Protein AF-A0A968F6G9-F1 (afdb_monomer)

Sequence (111 aa):
SSDRFITRLVELQNVQANDVANILKPLISRDGDIVVYPATNTLIIIERVDNLNRILKIIENFDVETEIEFIKIQNADASEVATKLLEIFGGAGTSGSARRATTAQRAAQQR

pLDDT: mean 85.06, std 16.96, range [44.16, 98.38]

Mean predicted aligned error: 12.43 Å

Secondary structure (DSSP, 8-state):
----EEEEEEE-SSS-HHHHHHHHGGGS-TT-EEEEEGGGTEEEEEEEHHHHHHHHHHHHHHS---PPP----SSS-HHHHHHHHHHHHTTS---SSSSSSHHHHHTTS--

Structure (mmCIF, N/CA/C/O backbone):
data_AF-A0A968F6G9-F1
#
_entry.id   AF-A0A968F6G9-F1
#
loop_
_atom_site.group_PDB
_atom_site.id
_atom_site.type_symbol
_atom_site.label_atom_id
_atom_site.label_alt_id
_atom_site.label_comp_id
_atom_site.label_asym_id
_atom_site.label_entity_id
_atom_site.label_seq_id
_atom_site.pdbx_PDB_ins_code
_atom_site.Cartn_x
_atom_site.Cartn_y
_atom_site.Cartn_z
_atom_site.occupancy
_atom_site.B_iso_or_equiv
_atom_site.auth_seq_id
_atom_site.auth_comp_id
_atom_site.auth_asym_id
_atom_site.auth_atom_id
_atom_site.pdbx_PDB_model_num
ATOM 1 N N . SER A 1 1 ? 25.340 2.102 -14.917 1.00 52.50 1 SER A N 1
ATOM 2 C CA . SER A 1 1 ? 24.534 1.100 -15.649 1.00 52.50 1 SER A CA 1
ATOM 3 C C . SER A 1 1 ? 23.167 0.972 -14.979 1.00 52.50 1 SER A C 1
ATOM 5 O O . SER A 1 1 ? 22.808 -0.103 -14.509 1.00 52.50 1 SER A O 1
ATOM 7 N N . SER A 1 2 ? 22.431 2.086 -14.900 1.00 60.81 2 SER A N 1
ATOM 8 C CA . SER A 1 2 ? 21.268 2.277 -14.011 1.00 60.81 2 SER A CA 1
ATOM 9 C C . SER A 1 2 ? 19.918 2.237 -14.745 1.00 60.81 2 SER A C 1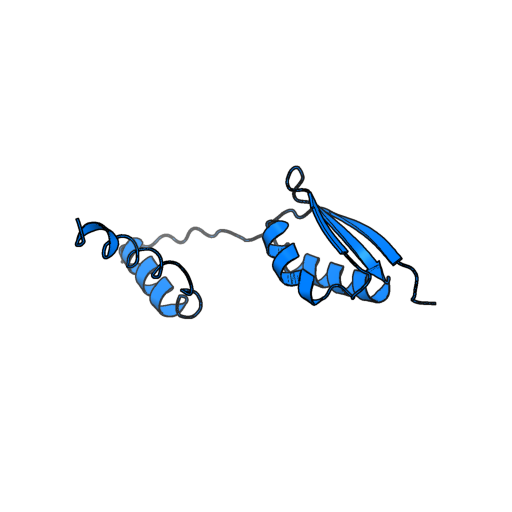
ATOM 11 O O . SER A 1 2 ? 18.875 2.412 -14.127 1.00 60.81 2 SER A O 1
ATOM 13 N N . ASP A 1 3 ? 19.933 1.970 -16.054 1.00 70.25 3 ASP A N 1
ATOM 14 C CA . ASP A 1 3 ? 18.750 2.003 -16.930 1.00 70.25 3 ASP A CA 1
ATOM 15 C C . ASP A 1 3 ? 18.015 0.664 -17.042 1.00 70.25 3 ASP A C 1
ATOM 17 O O . ASP A 1 3 ? 17.157 0.478 -17.903 1.00 70.25 3 ASP A O 1
ATOM 21 N N . ARG A 1 4 ? 18.332 -0.307 -16.180 1.00 88.19 4 ARG A N 1
ATOM 22 C CA . ARG A 1 4 ? 17.588 -1.566 -16.171 1.00 88.19 4 ARG A CA 1
ATOM 23 C C . ARG A 1 4 ? 16.284 -1.380 -15.403 1.00 88.19 4 ARG A C 1
ATOM 25 O O . ARG A 1 4 ? 16.312 -1.157 -14.193 1.00 88.19 4 ARG A O 1
ATOM 32 N N . PHE A 1 5 ? 15.167 -1.540 -16.101 1.00 93.75 5 PHE A N 1
ATOM 33 C CA . PHE A 1 5 ? 13.859 -1.691 -15.477 1.00 93.75 5 PHE A CA 1
ATOM 34 C C . PHE A 1 5 ? 13.708 -3.097 -14.897 1.00 93.75 5 PHE A C 1
ATOM 36 O O . PHE A 1 5 ? 14.112 -4.087 -15.510 1.00 93.75 5 PHE A O 1
ATOM 43 N N . ILE A 1 6 ? 13.145 -3.171 -13.697 1.00 95.38 6 ILE A N 1
ATOM 44 C CA . ILE A 1 6 ? 12.831 -4.406 -12.988 1.00 95.38 6 ILE A CA 1
ATOM 45 C C . ILE A 1 6 ? 11.359 -4.364 -12.599 1.00 95.38 6 ILE A C 1
ATOM 47 O O . ILE A 1 6 ? 10.867 -3.345 -12.118 1.00 95.38 6 ILE A O 1
ATOM 51 N N . THR A 1 7 ? 10.683 -5.497 -12.770 1.00 97.12 7 THR A N 1
ATOM 52 C CA . THR A 1 7 ? 9.351 -5.729 -12.215 1.00 97.12 7 THR A CA 1
ATOM 53 C C . THR A 1 7 ? 9.480 -6.427 -10.866 1.00 97.12 7 THR A C 1
ATOM 55 O O . THR A 1 7 ? 10.142 -7.461 -10.759 1.00 97.12 7 THR A O 1
ATOM 58 N N . ARG A 1 8 ? 8.842 -5.882 -9.831 1.00 97.25 8 ARG A N 1
ATOM 59 C CA . ARG A 1 8 ? 8.829 -6.437 -8.476 1.00 97.25 8 ARG A CA 1
ATOM 60 C C . ARG A 1 8 ? 7.398 -6.589 -7.983 1.00 97.25 8 ARG A C 1
ATOM 62 O O . ARG A 1 8 ? 6.588 -5.689 -8.164 1.00 97.25 8 ARG A O 1
ATOM 69 N N . LEU A 1 9 ? 7.125 -7.718 -7.337 1.00 98.06 9 LEU A N 1
ATOM 70 C CA . LEU A 1 9 ? 5.890 -7.956 -6.603 1.00 98.06 9 LEU A CA 1
ATOM 71 C C . LEU A 1 9 ? 6.158 -7.708 -5.116 1.00 98.06 9 LEU A C 1
ATOM 73 O O . LEU A 1 9 ? 7.166 -8.188 -4.589 1.00 98.06 9 LEU A O 1
ATOM 77 N N . VAL A 1 10 ? 5.287 -6.936 -4.472 1.00 97.62 10 VAL A N 1
ATOM 78 C CA . VAL A 1 10 ? 5.382 -6.560 -3.058 1.00 97.62 10 VAL A CA 1
ATOM 79 C C . VAL A 1 10 ? 4.026 -6.782 -2.408 1.00 97.62 10 VAL A C 1
ATOM 81 O O . VAL A 1 10 ? 3.070 -6.071 -2.704 1.00 97.62 10 VAL A O 1
ATOM 84 N N . GLU A 1 11 ? 3.931 -7.796 -1.563 1.00 97.62 11 GLU A N 1
ATOM 85 C CA . GLU A 1 11 ? 2.735 -8.074 -0.771 1.00 97.62 11 GLU A CA 1
ATOM 86 C C . GLU A 1 11 ? 2.752 -7.218 0.496 1.00 97.62 11 GLU A C 1
ATOM 88 O O . GLU A 1 11 ? 3.780 -7.170 1.170 1.00 97.62 11 GLU A O 1
ATOM 93 N N . LEU A 1 12 ? 1.640 -6.544 0.800 1.00 96.88 12 LEU A N 1
ATOM 94 C CA . LEU A 1 12 ? 1.505 -5.718 2.001 1.00 96.88 12 LEU A CA 1
ATOM 95 C C . LEU A 1 12 ? 0.698 -6.454 3.069 1.00 96.88 12 LEU A C 1
ATOM 97 O O . LEU A 1 12 ? -0.311 -7.089 2.750 1.00 96.88 12 LEU A O 1
ATOM 101 N N . GLN A 1 13 ? 1.121 -6.342 4.324 1.00 95.25 13 GLN A N 1
ATOM 102 C CA . GLN A 1 13 ? 0.554 -7.106 5.441 1.00 95.25 13 GLN A CA 1
ATOM 103 C C . GLN A 1 13 ? -0.385 -6.274 6.321 1.00 95.25 13 GLN A C 1
ATOM 105 O O . GLN A 1 13 ? -1.406 -6.774 6.786 1.00 95.25 13 GLN A O 1
ATOM 110 N N . ASN A 1 14 ? -0.062 -5.001 6.526 1.00 93.50 14 ASN A N 1
ATOM 111 C CA . ASN A 1 14 ? -0.692 -4.127 7.514 1.00 93.50 14 ASN A CA 1
ATOM 112 C C . ASN A 1 14 ? -1.537 -3.023 6.873 1.00 93.50 14 ASN A C 1
ATOM 114 O O . ASN A 1 14 ? -2.511 -2.557 7.464 1.00 93.50 14 ASN A O 1
ATOM 118 N N . VAL A 1 15 ? -1.186 -2.604 5.655 1.00 93.44 15 VAL A N 1
ATOM 119 C CA . VAL A 1 15 ? -1.873 -1.519 4.939 1.00 93.44 15 VAL A CA 1
ATOM 120 C C . VAL A 1 15 ? -2.465 -1.977 3.607 1.00 93.44 15 VAL A C 1
ATOM 122 O O . VAL A 1 15 ? -2.013 -2.935 2.978 1.00 93.44 15 VAL A O 1
ATOM 125 N N . GLN A 1 16 ? -3.497 -1.270 3.142 1.00 95.12 16 GLN A N 1
ATOM 126 C CA . GLN A 1 16 ? -4.128 -1.574 1.859 1.00 95.12 16 GLN A CA 1
ATOM 127 C C . GLN A 1 16 ? -3.244 -1.125 0.691 1.00 95.12 16 GLN A C 1
ATOM 129 O O . GLN A 1 16 ? -2.856 0.041 0.586 1.00 95.12 16 GLN A O 1
ATOM 134 N N . ALA A 1 17 ? -3.019 -2.024 -0.265 1.00 96.81 17 ALA A N 1
ATOM 135 C CA . ALA A 1 17 ? -2.215 -1.757 -1.454 1.00 96.81 17 ALA A CA 1
ATOM 136 C C . ALA A 1 17 ? -2.751 -0.597 -2.305 1.00 96.81 17 ALA A C 1
ATOM 138 O O . ALA A 1 17 ? -1.966 0.145 -2.889 1.00 96.81 17 ALA A O 1
ATOM 139 N N . ASN A 1 18 ? -4.068 -0.372 -2.338 1.00 96.94 18 ASN A N 1
ATOM 140 C CA . ASN A 1 18 ? -4.644 0.781 -3.038 1.00 96.94 18 ASN A CA 1
ATOM 141 C C . ASN A 1 18 ? -4.197 2.122 -2.439 1.00 96.94 18 ASN A C 1
ATOM 143 O O . ASN A 1 18 ? -3.860 3.044 -3.186 1.00 96.94 18 ASN A O 1
ATOM 147 N N . ASP A 1 19 ? -4.162 2.224 -1.111 1.00 94.81 19 ASP A N 1
ATOM 148 C CA . ASP A 1 19 ? -3.795 3.456 -0.410 1.00 94.81 19 ASP A CA 1
ATOM 149 C C . ASP A 1 19 ? -2.309 3.757 -0.625 1.00 94.81 19 ASP A C 1
ATOM 151 O O . ASP A 1 19 ? -1.940 4.857 -1.044 1.00 94.81 19 ASP A O 1
ATOM 155 N N . VAL A 1 20 ? -1.462 2.736 -0.467 1.00 95.69 20 VAL A N 1
ATOM 156 C CA . VAL A 1 20 ? -0.021 2.842 -0.724 1.00 95.69 20 VAL A CA 1
ATOM 157 C C . VAL A 1 20 ? 0.264 3.171 -2.191 1.00 95.69 20 VAL A C 1
ATOM 159 O O . VAL A 1 20 ? 1.060 4.066 -2.472 1.00 95.69 20 VAL A O 1
ATOM 162 N N . ALA A 1 21 ? -0.418 2.539 -3.151 1.00 96.56 21 ALA A N 1
ATOM 163 C CA . ALA A 1 21 ? -0.242 2.852 -4.570 1.00 96.56 21 ALA A CA 1
ATOM 164 C C . ALA A 1 21 ? -0.575 4.317 -4.893 1.00 96.56 21 ALA A C 1
ATOM 166 O O . ALA A 1 21 ? 0.137 4.951 -5.672 1.00 96.56 21 ALA A O 1
ATOM 167 N N . ASN A 1 22 ? -1.621 4.880 -4.283 1.00 95.62 22 ASN A N 1
ATOM 168 C CA . ASN A 1 22 ? -1.988 6.284 -4.481 1.00 95.62 22 ASN A CA 1
ATOM 169 C C . ASN A 1 22 ? -0.923 7.248 -3.939 1.00 95.62 22 ASN A C 1
ATOM 171 O O . ASN A 1 22 ? -0.660 8.275 -4.565 1.00 95.62 22 ASN A O 1
ATOM 175 N N . ILE A 1 23 ? -0.281 6.897 -2.822 1.00 94.38 23 ILE A N 1
ATOM 176 C CA . ILE A 1 23 ? 0.825 7.666 -2.235 1.00 94.38 23 ILE A CA 1
ATOM 177 C C . ILE A 1 23 ? 2.091 7.563 -3.097 1.00 94.38 23 ILE A C 1
ATOM 179 O O . ILE A 1 23 ? 2.810 8.547 -3.259 1.00 94.38 23 ILE A O 1
ATOM 183 N N . LEU A 1 24 ? 2.370 6.384 -3.662 1.00 96.00 24 LEU A N 1
ATOM 184 C CA . LEU A 1 24 ? 3.613 6.109 -4.387 1.00 96.00 24 LEU A CA 1
ATOM 185 C C . LEU A 1 24 ? 3.584 6.501 -5.864 1.00 96.00 24 LEU A C 1
ATOM 187 O O . LEU A 1 24 ? 4.645 6.776 -6.418 1.00 96.00 24 LEU A O 1
ATOM 191 N N . LYS A 1 25 ? 2.411 6.558 -6.510 1.00 95.62 25 LYS A N 1
ATOM 192 C CA . LYS A 1 25 ? 2.263 6.924 -7.934 1.00 95.62 25 LYS A CA 1
ATOM 193 C C . LYS A 1 25 ? 3.072 8.163 -8.358 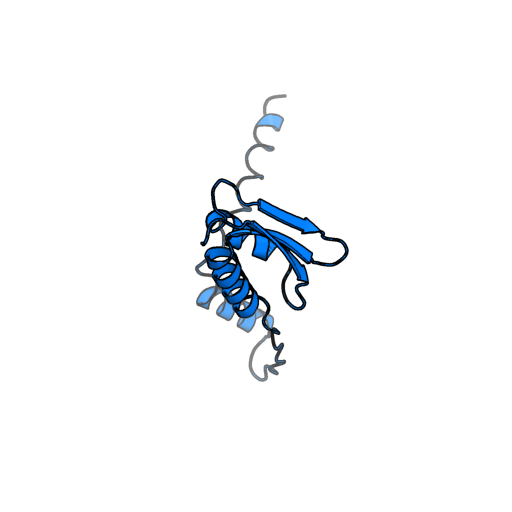1.00 95.62 25 LYS A C 1
ATOM 195 O O . LYS A 1 25 ? 3.725 8.088 -9.393 1.00 95.62 25 LYS A O 1
ATOM 200 N N . PRO A 1 26 ? 3.107 9.273 -7.592 1.00 95.88 26 PRO A N 1
ATOM 201 C CA . PRO A 1 26 ? 3.918 10.446 -7.937 1.00 95.88 26 PRO A CA 1
ATOM 202 C C . PRO A 1 26 ? 5.439 10.215 -7.937 1.00 95.88 26 PRO A C 1
ATOM 204 O O . PRO A 1 26 ? 6.178 11.039 -8.469 1.00 95.88 26 PRO A O 1
ATOM 207 N N . LEU A 1 27 ? 5.920 9.138 -7.309 1.00 95.50 27 LEU A N 1
ATOM 208 C CA . LEU A 1 27 ? 7.340 8.771 -7.229 1.00 95.50 27 LEU A CA 1
ATOM 209 C C . LEU A 1 27 ? 7.771 7.805 -8.343 1.00 95.50 27 LEU A C 1
ATOM 211 O O . LEU A 1 27 ? 8.965 7.526 -8.495 1.00 95.50 27 LEU A O 1
ATOM 215 N N . ILE A 1 28 ? 6.811 7.285 -9.108 1.00 96.38 28 ILE A N 1
ATOM 216 C CA . ILE A 1 28 ? 7.066 6.454 -10.281 1.00 96.38 28 ILE A CA 1
ATOM 217 C C . ILE A 1 28 ? 7.567 7.356 -11.413 1.00 96.38 28 ILE A C 1
ATOM 219 O O . ILE A 1 28 ? 7.075 8.463 -11.635 1.00 96.38 28 ILE A O 1
ATOM 223 N N . SER A 1 29 ? 8.608 6.906 -12.103 1.00 96.19 29 SER A N 1
ATOM 224 C CA . SER A 1 29 ? 9.170 7.604 -13.248 1.00 96.19 29 SER A CA 1
ATOM 225 C C . SER A 1 29 ? 8.248 7.497 -14.460 1.00 96.19 29 SER A C 1
ATOM 227 O O . SER A 1 29 ? 7.343 6.674 -14.508 1.00 96.19 29 SER A O 1
ATOM 229 N N . ARG A 1 30 ? 8.485 8.336 -15.470 1.00 94.69 30 ARG A N 1
ATOM 230 C CA . ARG A 1 30 ? 7.630 8.413 -16.663 1.00 94.69 30 ARG A CA 1
ATOM 231 C C . ARG A 1 30 ? 7.396 7.063 -17.356 1.00 94.69 30 ARG A C 1
ATOM 233 O O . ARG A 1 30 ? 6.304 6.846 -17.866 1.00 94.69 30 ARG A O 1
ATOM 240 N N . ASP A 1 31 ? 8.417 6.212 -17.389 1.00 94.06 31 ASP A N 1
ATOM 241 C CA . ASP A 1 31 ? 8.379 4.909 -18.065 1.00 94.06 31 ASP A CA 1
ATOM 242 C C . ASP A 1 31 ? 8.162 3.744 -17.080 1.00 94.06 31 ASP A C 1
ATOM 244 O O . ASP A 1 31 ? 8.230 2.578 -17.468 1.00 94.06 31 ASP A O 1
ATOM 248 N N . GLY A 1 32 ? 7.956 4.050 -15.796 1.00 95.94 32 GLY A N 1
ATOM 249 C CA . GLY A 1 32 ? 7.601 3.076 -14.774 1.00 95.94 32 GLY A CA 1
ATOM 250 C C . GLY A 1 32 ? 6.091 2.918 -14.628 1.00 95.94 32 GLY A C 1
ATOM 251 O O . GLY A 1 32 ? 5.309 3.709 -15.153 1.00 95.94 32 GLY A O 1
ATOM 252 N N . ASP A 1 33 ? 5.681 1.896 -13.881 1.00 97.38 33 ASP A N 1
ATOM 253 C CA . ASP A 1 33 ? 4.269 1.646 -13.587 1.00 97.38 33 ASP A CA 1
ATOM 254 C C . ASP A 1 33 ? 4.080 1.018 -12.200 1.00 97.38 33 ASP A C 1
ATOM 256 O O . ASP A 1 33 ? 4.986 0.382 -11.651 1.00 97.38 33 ASP A O 1
ATOM 260 N N . ILE A 1 34 ? 2.888 1.194 -11.633 1.00 97.81 34 ILE A N 1
ATOM 261 C CA . ILE A 1 34 ? 2.452 0.561 -10.390 1.00 97.81 34 ILE A CA 1
ATOM 262 C C . ILE A 1 34 ? 1.012 0.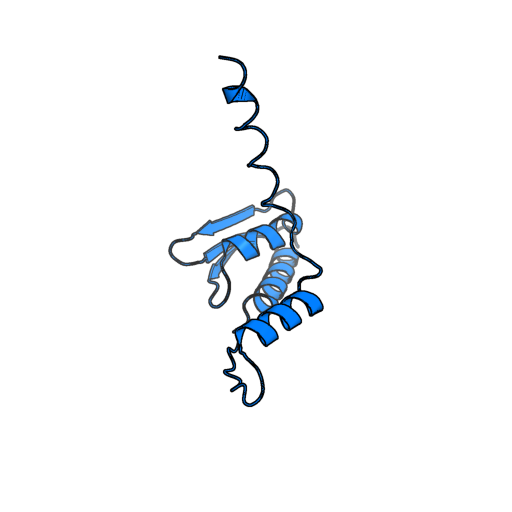072 -10.530 1.00 97.81 34 ILE A C 1
ATOM 264 O O . ILE A 1 34 ? 0.069 0.847 -10.707 1.00 97.81 34 ILE A O 1
ATOM 268 N N . VAL A 1 35 ? 0.840 -1.238 -10.392 1.00 97.88 35 VAL A N 1
ATOM 269 C CA . VAL A 1 35 ? -0.449 -1.920 -10.507 1.00 97.88 35 VAL A CA 1
ATOM 270 C C . VAL A 1 35 ? -0.765 -2.614 -9.193 1.00 97.88 35 VAL A C 1
ATOM 272 O O . VAL A 1 35 ? 0.090 -3.259 -8.592 1.00 97.88 35 VAL A O 1
ATOM 275 N N . VAL A 1 36 ? -2.011 -2.496 -8.747 1.00 98.38 36 VAL A N 1
ATOM 276 C CA . VAL A 1 36 ? -2.505 -3.200 -7.563 1.00 98.38 36 VAL A CA 1
ATOM 277 C C . VAL A 1 36 ? -3.174 -4.491 -8.012 1.00 98.38 36 VAL A C 1
ATOM 279 O O . VAL A 1 36 ? -4.008 -4.472 -8.917 1.00 98.38 36 VAL A O 1
ATOM 282 N N . TYR A 1 37 ? -2.853 -5.598 -7.351 1.00 98.00 37 TYR A N 1
ATOM 283 C CA . TYR A 1 37 ? -3.608 -6.841 -7.420 1.00 98.00 37 TYR A CA 1
ATOM 284 C C . TYR A 1 37 ? -4.366 -7.034 -6.095 1.00 98.00 37 TYR A C 1
ATOM 286 O O . TYR A 1 37 ? -3.787 -7.506 -5.112 1.00 98.00 37 TYR A O 1
ATOM 294 N N . PRO A 1 38 ? -5.654 -6.636 -6.029 1.00 96.12 38 PRO A N 1
ATOM 295 C CA . PRO A 1 38 ? -6.381 -6.552 -4.762 1.00 96.12 38 PRO A CA 1
ATOM 296 C C . PRO A 1 38 ? -6.586 -7.902 -4.076 1.00 96.12 38 PRO A C 1
ATOM 298 O O . PRO A 1 38 ? -6.640 -7.955 -2.854 1.00 96.12 38 PRO A O 1
ATOM 301 N N . ALA A 1 39 ? -6.682 -8.991 -4.847 1.00 96.94 39 ALA A N 1
ATOM 302 C CA . ALA A 1 39 ? -6.993 -10.318 -4.316 1.00 96.94 39 ALA A CA 1
ATOM 303 C C . ALA A 1 39 ? -5.941 -10.841 -3.323 1.00 96.94 39 ALA A C 1
ATOM 305 O O . ALA A 1 39 ? -6.288 -11.603 -2.429 1.00 96.94 39 ALA A O 1
ATOM 306 N N . THR A 1 40 ? -4.679 -10.423 -3.467 1.00 97.25 40 THR A N 1
ATOM 307 C CA . THR A 1 40 ? -3.581 -10.775 -2.548 1.00 97.25 40 THR A CA 1
ATOM 308 C C . THR A 1 40 ? -2.916 -9.536 -1.954 1.00 97.25 40 THR A C 1
ATOM 310 O O . THR A 1 40 ? -1.757 -9.595 -1.564 1.00 97.25 40 THR A O 1
ATOM 313 N N . ASN A 1 41 ? -3.602 -8.387 -1.955 1.00 97.31 41 ASN A N 1
ATOM 314 C CA . ASN A 1 41 ? -3.075 -7.120 -1.435 1.00 97.31 41 ASN A CA 1
ATOM 315 C C . ASN A 1 41 ? -1.640 -6.798 -1.919 1.00 97.31 41 ASN A C 1
ATOM 317 O O . ASN A 1 41 ? -0.766 -6.406 -1.148 1.00 97.31 41 ASN A O 1
ATOM 321 N N . THR A 1 42 ? -1.371 -7.028 -3.208 1.00 98.19 42 THR A N 1
ATOM 322 C CA . THR A 1 42 ? -0.015 -6.978 -3.775 1.00 98.19 42 THR A CA 1
ATOM 323 C C . THR A 1 42 ? 0.161 -5.790 -4.717 1.00 98.19 42 THR A C 1
ATOM 325 O O . THR A 1 42 ? -0.718 -5.484 -5.523 1.00 98.19 42 THR A O 1
ATOM 328 N N . LEU A 1 43 ? 1.328 -5.151 -4.658 1.00 98.00 43 LEU A N 1
ATOM 329 C CA . LEU A 1 43 ? 1.803 -4.152 -5.609 1.00 98.00 43 LEU A CA 1
ATOM 330 C C . LEU A 1 43 ? 2.736 -4.796 -6.634 1.00 98.00 43 LEU A C 1
ATOM 332 O O . LEU A 1 43 ? 3.719 -5.439 -6.276 1.00 98.00 43 LEU A O 1
ATOM 336 N N . ILE A 1 44 ? 2.453 -4.583 -7.914 1.00 98.25 44 ILE A N 1
ATOM 337 C CA . ILE A 1 44 ? 3.330 -4.919 -9.033 1.00 98.25 44 ILE A CA 1
ATOM 338 C C . ILE A 1 44 ? 3.957 -3.608 -9.502 1.00 98.25 44 ILE A C 1
ATOM 340 O O . ILE A 1 44 ? 3.255 -2.728 -9.994 1.00 98.25 44 ILE A O 1
ATOM 344 N N . ILE A 1 45 ? 5.266 -3.463 -9.321 1.00 98.00 45 ILE A N 1
ATOM 345 C CA . ILE A 1 45 ? 6.000 -2.217 -9.565 1.00 98.00 45 ILE A CA 1
ATOM 346 C C . ILE A 1 45 ? 7.016 -2.454 -10.674 1.00 98.00 45 ILE A C 1
ATOM 348 O O . ILE A 1 45 ? 7.822 -3.378 -10.575 1.00 98.00 45 ILE A O 1
ATOM 352 N N . ILE A 1 46 ? 6.999 -1.617 -11.707 1.00 97.69 46 ILE A N 1
ATOM 353 C CA . ILE A 1 46 ? 7.958 -1.623 -12.813 1.00 97.69 46 ILE A CA 1
ATOM 354 C C . ILE A 1 46 ? 8.779 -0.342 -12.717 1.00 97.69 46 ILE A C 1
ATOM 356 O O . ILE A 1 46 ? 8.243 0.740 -12.923 1.00 97.69 46 ILE A O 1
ATOM 360 N N . GLU A 1 47 ? 10.070 -0.442 -12.397 1.00 96.88 47 GLU A N 1
ATOM 361 C CA . GLU A 1 47 ? 10.911 0.742 -12.176 1.00 96.88 47 GLU A CA 1
ATOM 362 C C . GLU A 1 47 ? 12.405 0.491 -12.408 1.00 96.88 47 GLU A C 1
ATOM 364 O O . GLU A 1 47 ? 12.863 -0.653 -12.447 1.00 96.88 47 GLU A O 1
ATOM 369 N N . ARG A 1 48 ? 13.188 1.574 -12.521 1.00 96.50 48 ARG A N 1
ATOM 370 C CA . ARG A 1 48 ? 14.658 1.486 -12.515 1.00 96.50 48 ARG A CA 1
ATOM 371 C C . ARG A 1 48 ? 15.154 1.088 -11.131 1.00 96.50 48 ARG A C 1
ATOM 373 O O . ARG A 1 48 ? 14.620 1.550 -10.126 1.00 96.50 48 ARG A O 1
ATOM 380 N N . VAL A 1 49 ? 16.226 0.298 -11.081 1.00 95.12 49 VAL A N 1
ATOM 381 C CA . VAL A 1 49 ? 16.771 -0.290 -9.838 1.00 95.12 49 VAL A CA 1
ATOM 382 C C . VAL A 1 49 ? 16.931 0.728 -8.704 1.00 95.12 49 VAL A C 1
ATOM 384 O O . VAL A 1 49 ? 16.461 0.492 -7.593 1.00 95.12 49 VAL A O 1
ATOM 387 N N . ASP A 1 50 ? 17.548 1.877 -8.985 1.00 94.19 50 ASP A N 1
ATOM 388 C CA . ASP A 1 50 ? 17.826 2.892 -7.962 1.00 94.19 50 ASP A CA 1
ATOM 389 C C . ASP A 1 50 ? 16.535 3.491 -7.377 1.00 94.19 50 ASP A C 1
ATOM 391 O O . ASP A 1 50 ? 16.436 3.703 -6.166 1.00 94.19 50 ASP A O 1
ATOM 395 N N . ASN A 1 51 ? 15.521 3.719 -8.219 1.00 95.69 51 ASN A N 1
ATOM 396 C CA . ASN A 1 51 ? 14.232 4.254 -7.784 1.00 95.69 51 ASN A CA 1
ATOM 397 C C . ASN A 1 51 ? 13.382 3.184 -7.089 1.00 95.69 51 ASN A C 1
ATOM 399 O O . ASN A 1 51 ? 12.793 3.454 -6.044 1.00 95.69 51 ASN A O 1
ATOM 403 N N . LEU A 1 52 ? 13.387 1.951 -7.605 1.00 96.50 52 LEU A N 1
ATOM 404 C CA . LEU A 1 52 ? 12.714 0.810 -6.990 1.00 96.50 52 LEU A CA 1
ATOM 405 C C . LEU A 1 52 ? 13.201 0.600 -5.551 1.00 96.50 52 LEU A C 1
ATOM 407 O O . LEU A 1 52 ? 12.385 0.482 -4.645 1.00 96.50 52 LEU A O 1
ATOM 411 N N . ASN A 1 53 ? 14.513 0.645 -5.312 1.00 95.50 53 ASN A N 1
ATOM 412 C CA . ASN A 1 53 ? 15.075 0.521 -3.964 1.00 95.50 53 ASN A CA 1
ATOM 413 C C . ASN A 1 53 ? 14.591 1.629 -3.016 1.00 95.50 53 ASN A C 1
ATOM 415 O O . ASN A 1 53 ? 14.383 1.385 -1.829 1.00 95.50 53 ASN A O 1
ATOM 419 N N . ARG A 1 54 ? 14.407 2.854 -3.521 1.00 95.94 54 ARG A N 1
ATOM 420 C CA . ARG A 1 54 ? 13.845 3.959 -2.735 1.00 95.94 54 ARG A CA 1
ATOM 421 C C . ARG A 1 54 ? 12.366 3.729 -2.430 1.00 95.94 54 ARG A C 1
ATOM 423 O O . ARG A 1 54 ? 11.957 3.938 -1.294 1.00 95.94 54 ARG A O 1
ATOM 430 N N . ILE A 1 55 ? 11.588 3.287 -3.415 1.00 97.00 55 ILE A N 1
ATOM 431 C CA . ILE A 1 55 ? 10.162 2.984 -3.256 1.00 97.00 55 ILE A CA 1
ATOM 432 C C . ILE A 1 55 ? 9.953 1.853 -2.245 1.00 97.00 55 ILE A C 1
ATOM 434 O O . ILE A 1 55 ? 9.114 1.988 -1.362 1.00 97.00 55 ILE A O 1
ATOM 438 N N . LEU A 1 56 ? 10.748 0.783 -2.314 1.00 96.75 56 LEU A N 1
ATOM 439 C CA . LEU A 1 56 ? 10.664 -0.341 -1.376 1.00 96.75 56 LEU A CA 1
ATOM 440 C C . LEU A 1 56 ? 10.901 0.099 0.072 1.00 96.75 56 LEU A C 1
ATOM 442 O O . LEU A 1 56 ? 10.114 -0.247 0.944 1.00 96.75 56 LEU A O 1
ATOM 446 N N . LYS A 1 57 ? 11.900 0.954 0.319 1.00 96.12 57 LYS A N 1
ATOM 447 C CA . LYS A 1 57 ? 12.120 1.538 1.653 1.00 96.12 57 LYS A CA 1
ATOM 448 C C . LYS A 1 57 ? 10.936 2.372 2.133 1.00 96.12 57 LYS A C 1
ATOM 450 O O . LYS A 1 57 ? 10.653 2.412 3.323 1.00 96.12 57 LYS A O 1
ATOM 455 N N . ILE A 1 58 ? 10.265 3.090 1.234 1.00 95.44 58 ILE A N 1
ATOM 456 C CA . ILE A 1 58 ? 9.069 3.854 1.602 1.00 95.44 58 ILE A CA 1
ATOM 457 C C . ILE A 1 58 ? 7.949 2.884 1.985 1.00 95.44 58 ILE A C 1
ATOM 459 O O . ILE A 1 58 ? 7.348 3.068 3.035 1.00 95.44 58 ILE A O 1
ATOM 463 N N . ILE A 1 59 ? 7.725 1.832 1.192 1.00 95.50 59 ILE A N 1
ATOM 464 C CA . ILE A 1 59 ? 6.732 0.791 1.489 1.00 95.50 59 ILE A CA 1
ATOM 465 C C . ILE A 1 59 ? 6.974 0.177 2.870 1.00 95.50 59 ILE A C 1
ATOM 467 O O . ILE A 1 59 ? 6.038 0.117 3.655 1.00 95.50 59 ILE A O 1
ATOM 471 N N . GLU A 1 60 ? 8.213 -0.193 3.199 1.00 93.06 60 GLU A N 1
ATOM 472 C CA . GLU A 1 60 ? 8.571 -0.759 4.512 1.00 93.06 60 GLU A CA 1
ATOM 473 C C . GLU A 1 60 ? 8.220 0.169 5.687 1.00 93.06 60 GLU A C 1
ATOM 475 O O . GLU A 1 60 ? 7.852 -0.306 6.754 1.00 93.06 60 GLU A O 1
ATOM 480 N N . ASN A 1 61 ? 8.298 1.491 5.502 1.00 89.81 61 ASN A 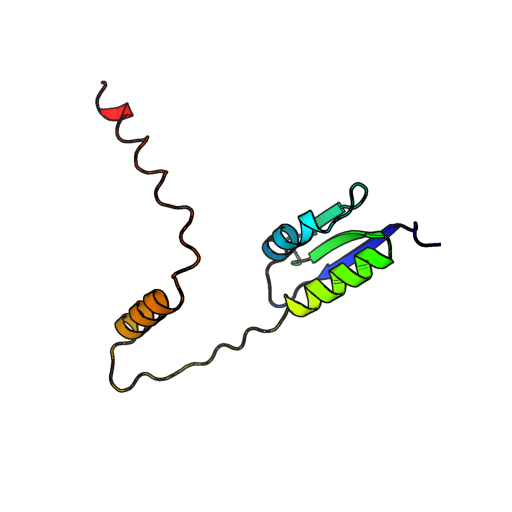N 1
ATOM 481 C CA . ASN A 1 61 ? 7.914 2.449 6.544 1.00 89.81 61 ASN A CA 1
ATOM 482 C C . ASN A 1 61 ? 6.394 2.633 6.666 1.00 89.81 61 ASN A C 1
ATOM 484 O O . ASN A 1 61 ? 5.922 3.069 7.713 1.00 89.81 61 ASN A O 1
ATOM 488 N N . PHE A 1 62 ? 5.635 2.362 5.602 1.00 87.56 62 PHE A N 1
ATOM 489 C CA . PHE A 1 62 ? 4.173 2.453 5.618 1.00 87.56 62 PHE A CA 1
ATOM 490 C C . PHE A 1 62 ? 3.516 1.148 6.065 1.00 87.56 62 PHE A C 1
ATOM 492 O O . PHE A 1 62 ? 2.501 1.195 6.750 1.00 87.56 62 PHE A O 1
ATOM 499 N N . ASP A 1 63 ? 4.077 -0.002 5.693 1.00 91.75 63 ASP A N 1
ATOM 500 C CA . ASP A 1 63 ? 3.536 -1.327 6.003 1.00 91.75 63 ASP A CA 1
ATOM 501 C C . ASP A 1 63 ? 3.947 -1.812 7.401 1.00 91.75 63 ASP A C 1
ATOM 503 O O . ASP A 1 63 ? 4.427 -2.930 7.583 1.00 91.75 63 ASP A O 1
ATOM 507 N N . VAL A 1 64 ? 3.772 -0.948 8.400 1.00 88.69 64 VAL A N 1
ATOM 508 C CA . VAL A 1 64 ? 4.067 -1.239 9.806 1.00 88.69 64 VAL A CA 1
ATOM 509 C C . VAL A 1 64 ? 2.824 -1.744 10.530 1.00 88.69 64 VAL A C 1
ATOM 511 O O . VAL A 1 64 ? 1.709 -1.279 10.282 1.00 88.69 64 VAL A O 1
ATOM 514 N N . GLU A 1 65 ? 3.017 -2.696 11.440 1.00 84.81 65 GLU A N 1
ATOM 515 C CA . GLU A 1 65 ? 1.943 -3.202 12.290 1.00 84.81 65 GLU A CA 1
ATOM 516 C C . GLU A 1 65 ? 1.388 -2.059 13.146 1.00 84.81 65 GLU A C 1
ATOM 518 O O . GLU A 1 65 ? 2.127 -1.345 13.826 1.00 84.81 65 GLU A O 1
ATOM 523 N N . THR A 1 66 ? 0.075 -1.847 13.073 1.00 78.12 66 THR A N 1
ATOM 524 C CA . THR A 1 66 ? -0.594 -0.875 13.937 1.00 78.12 66 THR A CA 1
ATOM 525 C C . THR A 1 66 ? -0.995 -1.581 15.224 1.00 78.12 66 THR A C 1
ATOM 527 O O . THR A 1 66 ? -1.915 -2.397 15.224 1.00 78.12 66 THR A O 1
ATOM 530 N N . GLU A 1 67 ? -0.320 -1.262 16.325 1.00 75.38 67 GLU A N 1
ATOM 531 C CA . GLU A 1 67 ? -0.689 -1.779 17.642 1.00 75.38 67 GLU A CA 1
ATOM 532 C C . GLU A 1 67 ? -1.978 -1.105 18.135 1.00 75.38 67 GLU A C 1
ATOM 534 O O . GLU A 1 67 ? -2.066 0.120 18.249 1.00 75.38 67 GLU A O 1
ATOM 539 N N . ILE A 1 68 ? -3.001 -1.913 18.425 1.00 76.75 68 ILE A N 1
ATOM 540 C CA . ILE A 1 68 ? -4.244 -1.445 19.045 1.00 76.75 68 ILE A CA 1
ATOM 541 C C . ILE A 1 68 ? -4.126 -1.636 20.556 1.00 76.75 68 ILE A C 1
ATOM 543 O O . ILE A 1 68 ? -4.069 -2.765 21.043 1.00 76.75 68 ILE A O 1
ATOM 547 N N . GLU A 1 69 ? -4.157 -0.534 21.305 1.00 82.06 69 GLU A N 1
ATOM 548 C CA . GLU A 1 69 ? -4.174 -0.551 22.769 1.00 82.06 69 GLU A CA 1
ATOM 549 C C . GLU A 1 69 ? -5.576 -0.240 23.319 1.00 82.06 69 GLU A C 1
ATOM 551 O O . GLU A 1 69 ? -6.225 0.734 22.929 1.00 82.06 69 GLU A O 1
ATOM 556 N N . PHE A 1 70 ? -6.045 -1.052 24.273 1.00 87.06 70 PHE A N 1
ATOM 557 C CA . PHE A 1 70 ? -7.305 -0.816 24.979 1.00 87.06 70 PHE A CA 1
ATOM 558 C C . PHE A 1 70 ? -7.068 -0.055 26.285 1.00 87.06 70 PHE A C 1
ATOM 560 O O . PHE A 1 70 ? -6.662 -0.631 27.294 1.00 87.06 70 PHE A O 1
ATOM 567 N N . ILE A 1 71 ? -7.404 1.234 26.296 1.00 89.81 71 ILE A N 1
ATOM 568 C CA . ILE A 1 71 ? -7.302 2.077 27.492 1.00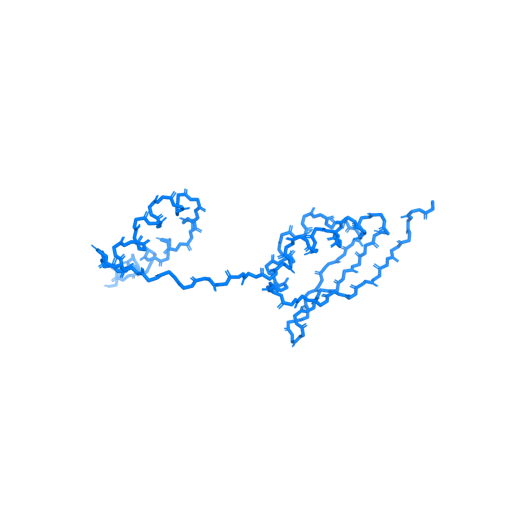 89.81 71 ILE A CA 1
ATOM 569 C C . ILE A 1 71 ? -8.667 2.150 28.181 1.00 89.81 71 ILE A C 1
ATOM 571 O O . ILE A 1 71 ? -9.633 2.694 27.642 1.00 89.81 71 ILE A O 1
ATOM 575 N N . LYS A 1 72 ? -8.762 1.616 29.406 1.00 91.75 72 LYS A N 1
ATOM 576 C CA . LYS A 1 72 ? -9.993 1.698 30.204 1.00 91.75 72 LYS A CA 1
ATOM 577 C C . LYS A 1 72 ? -10.192 3.115 30.736 1.00 91.75 72 LYS A C 1
ATOM 579 O O . LYS A 1 72 ? -9.418 3.598 31.562 1.00 91.75 72 LYS A O 1
ATOM 584 N N . ILE A 1 73 ? -11.295 3.736 30.340 1.00 92.50 73 ILE A N 1
ATOM 585 C CA . ILE A 1 73 ? -11.703 5.045 30.845 1.00 92.50 73 ILE A CA 1
ATOM 586 C C . ILE A 1 73 ? -12.453 4.847 32.170 1.00 92.50 73 ILE A C 1
ATOM 588 O O . ILE A 1 73 ? -13.393 4.059 32.246 1.00 92.50 73 ILE A O 1
ATOM 592 N N . GLN A 1 74 ? -11.997 5.516 33.234 1.00 93.25 74 GLN A N 1
ATOM 593 C CA . GLN A 1 74 ? -12.546 5.347 34.591 1.00 93.25 74 GLN A CA 1
ATOM 594 C C . GLN A 1 74 ? -13.472 6.489 35.022 1.00 93.25 74 GLN A C 1
ATOM 596 O O . GLN A 1 74 ? -14.398 6.258 35.790 1.00 93.25 74 GLN A O 1
ATOM 601 N N . ASN A 1 75 ? -13.215 7.709 34.538 1.00 93.06 75 ASN A N 1
ATOM 602 C CA . ASN A 1 75 ? -13.823 8.936 35.069 1.00 93.06 75 ASN A CA 1
ATOM 603 C C . ASN A 1 75 ? -14.624 9.737 34.031 1.00 93.06 75 ASN A C 1
ATOM 605 O O . ASN A 1 75 ? -15.097 10.824 34.344 1.00 93.06 75 ASN A O 1
ATOM 609 N N . ALA A 1 76 ? -14.736 9.247 32.798 1.00 93.56 76 ALA A N 1
ATOM 610 C CA . ALA A 1 76 ? -15.401 9.946 31.703 1.00 93.56 76 ALA A CA 1
ATOM 611 C C . ALA A 1 76 ? -16.145 8.958 30.800 1.00 93.56 76 ALA A C 1
ATOM 613 O O . ALA A 1 76 ? -15.849 7.761 30.802 1.00 93.56 76 ALA A O 1
ATOM 614 N N . ASP A 1 77 ? -17.093 9.467 30.016 1.00 95.00 77 ASP A N 1
ATOM 615 C CA . ASP A 1 77 ? -17.725 8.683 28.959 1.00 95.00 77 ASP A CA 1
ATOM 616 C C . ASP A 1 77 ? -16.757 8.518 27.779 1.00 95.00 77 ASP A C 1
ATOM 618 O O . ASP A 1 77 ? -16.095 9.470 27.353 1.00 95.00 77 ASP A O 1
ATOM 622 N N . ALA A 1 78 ? -16.673 7.307 27.229 1.00 93.19 78 ALA A N 1
ATOM 623 C 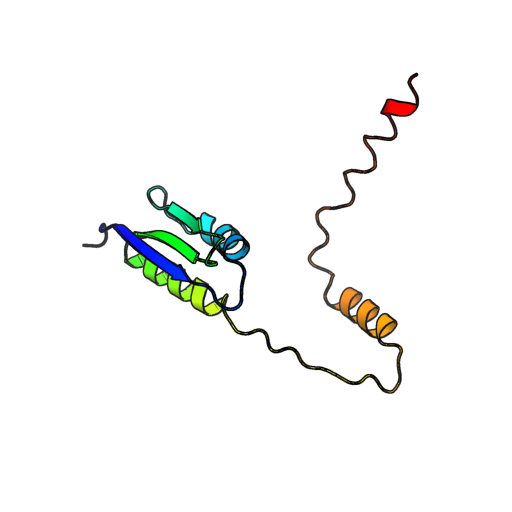CA . ALA A 1 78 ? -15.787 7.017 26.106 1.00 93.19 78 ALA A CA 1
ATOM 624 C C . ALA A 1 78 ? -16.106 7.858 24.860 1.00 93.19 78 ALA A C 1
ATOM 626 O O . ALA A 1 78 ? -15.197 8.257 24.132 1.00 93.19 78 ALA A O 1
ATOM 627 N N . SER A 1 79 ? -17.382 8.175 24.643 1.00 93.50 79 SER A N 1
ATOM 628 C CA . SER A 1 79 ? -17.857 8.972 23.510 1.00 93.50 79 SER A CA 1
ATOM 629 C C . SER A 1 79 ? -17.407 10.430 23.620 1.00 93.50 79 SER A C 1
ATOM 631 O O . SER A 1 79 ? -17.051 11.060 22.620 1.00 93.50 79 SER A O 1
ATOM 633 N N . GLU A 1 80 ? -17.383 10.971 24.840 1.00 94.00 80 GLU A N 1
ATOM 634 C CA . GLU A 1 80 ? -16.907 12.329 25.103 1.00 94.00 80 GLU A CA 1
ATOM 635 C C . GLU A 1 80 ? -15.391 12.425 24.902 1.00 94.00 80 GLU A C 1
ATOM 637 O O . GLU A 1 80 ? -14.915 13.322 24.201 1.00 94.00 80 GLU A O 1
ATOM 642 N N . VAL A 1 81 ? -14.636 11.453 25.430 1.00 93.00 81 VAL A N 1
ATOM 643 C CA . VAL A 1 81 ? -13.183 11.364 25.216 1.00 93.00 81 VAL A CA 1
ATOM 644 C C . VAL A 1 81 ? -12.861 11.254 23.724 1.00 93.00 81 VAL A C 1
ATOM 646 O O . VAL A 1 81 ? -12.006 11.990 23.235 1.00 93.00 81 VAL A O 1
ATOM 649 N N . ALA A 1 82 ? -13.578 10.413 22.975 1.00 91.12 82 ALA A N 1
ATOM 650 C CA . ALA A 1 82 ? -13.396 10.288 21.529 1.00 91.12 82 ALA A CA 1
ATOM 651 C C . ALA A 1 82 ? -13.652 11.613 20.793 1.00 91.12 82 ALA A C 1
ATOM 653 O O . ALA A 1 82 ? -12.861 12.003 19.936 1.00 91.12 82 ALA A O 1
ATOM 654 N N . THR A 1 83 ? -14.711 12.342 21.161 1.00 93.50 83 THR A N 1
ATOM 655 C CA . THR A 1 83 ? -15.023 13.654 20.572 1.00 93.50 83 THR A CA 1
ATOM 656 C C . THR A 1 83 ? -13.898 14.656 20.828 1.00 93.50 83 THR A C 1
ATOM 658 O O . THR A 1 83 ? -13.458 15.335 19.904 1.00 93.50 83 THR A O 1
ATOM 661 N N . LYS A 1 84 ? -13.363 14.708 22.053 1.00 92.38 84 LYS A N 1
ATOM 662 C CA . LYS A 1 84 ? -12.241 15.592 22.405 1.00 92.38 84 LYS A CA 1
ATOM 663 C C . LYS A 1 84 ? -10.957 15.223 21.670 1.00 92.38 84 LYS A C 1
ATOM 665 O O . LYS A 1 84 ? -10.260 16.107 21.182 1.00 92.38 84 LYS A O 1
ATOM 670 N N . LEU A 1 85 ? -10.659 13.931 21.537 1.00 90.88 85 LEU A N 1
ATOM 671 C CA . LEU A 1 85 ? -9.521 13.468 20.743 1.00 90.88 85 LEU A CA 1
ATOM 672 C C . LEU A 1 85 ? -9.684 13.853 19.268 1.00 90.88 85 LEU A C 1
ATOM 674 O O . LEU A 1 85 ? -8.729 14.318 18.657 1.00 90.88 85 LEU A O 1
ATOM 678 N N . LEU A 1 86 ? -10.888 13.745 18.704 1.00 90.44 86 LEU A N 1
ATOM 679 C CA . LEU A 1 86 ? -11.166 14.212 17.344 1.00 90.44 86 LEU A CA 1
ATOM 680 C C . LEU A 1 86 ? -11.057 15.738 17.208 1.00 90.44 86 LEU A C 1
ATOM 682 O O . LEU A 1 86 ? -10.601 16.207 16.176 1.00 90.44 86 LEU A O 1
ATOM 686 N N . GLU A 1 87 ? -11.413 16.529 18.221 1.00 90.75 87 GLU A N 1
ATOM 687 C CA . GLU A 1 87 ? -11.168 17.981 18.211 1.00 90.75 87 GLU A CA 1
ATOM 688 C C . GLU A 1 87 ? -9.663 18.307 18.229 1.00 90.75 87 GLU A C 1
ATOM 690 O O . GLU A 1 87 ? -9.222 19.225 17.539 1.00 90.75 87 GLU A O 1
ATOM 695 N N . ILE A 1 88 ? -8.869 17.542 18.987 1.00 90.00 88 ILE A N 1
ATOM 696 C CA . ILE A 1 88 ? -7.417 17.737 19.127 1.00 90.00 88 ILE A CA 1
ATOM 697 C C . ILE A 1 88 ? -6.661 17.271 17.872 1.00 90.00 88 ILE A C 1
ATOM 699 O O . ILE A 1 88 ? -5.771 17.971 17.391 1.00 90.00 88 ILE A O 1
ATOM 703 N N . PHE A 1 89 ? -7.005 16.097 17.337 1.00 85.50 89 PHE A N 1
ATOM 704 C CA . PHE A 1 89 ? -6.273 15.429 16.252 1.00 85.50 89 PHE A CA 1
ATOM 705 C C . PHE A 1 89 ? -6.954 15.540 14.876 1.00 85.50 89 PHE A C 1
ATOM 707 O O . PHE A 1 89 ? -6.289 15.459 13.847 1.00 85.50 89 PHE A O 1
ATOM 714 N N . GLY A 1 90 ? -8.268 15.760 14.822 1.00 62.34 90 GLY A N 1
ATOM 715 C CA . GLY A 1 90 ? -9.081 15.806 13.596 1.00 62.34 90 GLY A CA 1
ATOM 716 C C . GLY A 1 90 ? -9.055 17.140 12.839 1.00 62.34 90 GLY A C 1
ATOM 717 O O . GLY A 1 90 ? -9.834 17.331 11.904 1.00 62.34 90 GLY A O 1
ATOM 718 N N . GLY A 1 91 ? -8.142 18.054 13.185 1.00 54.66 91 GLY A N 1
ATOM 719 C CA . GLY A 1 91 ? -7.937 19.337 12.497 1.00 54.66 91 GLY A CA 1
ATOM 720 C C . GLY A 1 91 ? -7.302 19.250 11.099 1.00 54.66 91 GLY A C 1
ATOM 721 O O . GLY A 1 91 ? -7.141 20.278 10.446 1.00 54.66 91 GLY A O 1
ATOM 722 N N . ALA A 1 92 ? -6.961 18.056 10.605 1.00 54.38 92 ALA A N 1
ATOM 723 C CA . ALA A 1 92 ? -6.362 17.862 9.284 1.00 54.38 92 ALA A CA 1
ATOM 724 C C . ALA A 1 92 ? -6.987 16.666 8.543 1.00 54.38 92 ALA A C 1
ATOM 726 O O . ALA A 1 92 ? -6.341 15.641 8.357 1.00 54.38 92 ALA A O 1
ATOM 727 N N . GLY A 1 93 ? -8.252 16.766 8.112 1.00 53.62 93 GLY A N 1
ATOM 728 C CA . GLY A 1 93 ? -8.818 15.685 7.291 1.00 53.62 93 GLY A CA 1
ATOM 729 C C . GLY A 1 93 ? -10.320 15.659 7.032 1.00 53.62 93 GLY A C 1
ATOM 730 O O . GLY A 1 93 ? -10.880 14.575 6.943 1.00 53.62 93 GLY A O 1
ATOM 731 N N . THR A 1 94 ? -11.004 16.794 6.873 1.00 44.16 94 THR A N 1
ATOM 732 C CA . THR A 1 94 ? -12.409 16.801 6.407 1.00 44.16 94 THR A CA 1
ATOM 733 C C . THR A 1 94 ? -12.570 17.568 5.098 1.00 44.16 94 THR A C 1
ATOM 735 O O . THR A 1 94 ? -13.384 18.475 4.952 1.00 44.16 94 THR A O 1
ATOM 738 N N . SER A 1 95 ? -11.810 17.162 4.080 1.00 49.06 95 SER A N 1
ATOM 739 C CA . SER A 1 95 ? -12.160 17.475 2.693 1.00 49.06 95 SER A CA 1
ATOM 740 C C . SER A 1 95 ? -12.870 16.279 2.075 1.00 49.06 95 SER A C 1
ATOM 742 O O . SER A 1 95 ? -12.225 15.327 1.657 1.00 49.06 95 SER A O 1
ATOM 744 N N . GLY A 1 96 ? -14.202 16.352 1.978 1.00 47.94 96 GLY A N 1
ATOM 745 C CA . GLY A 1 96 ? -14.922 15.574 0.966 1.00 47.94 96 GLY A CA 1
ATOM 746 C C . GLY A 1 96 ? -16.128 14.749 1.403 1.00 47.94 96 GLY A C 1
ATOM 747 O O . GLY A 1 96 ? -16.218 13.598 1.011 1.00 47.94 96 GLY A O 1
ATOM 748 N N . SER A 1 97 ? -17.118 15.319 2.102 1.00 47.06 97 SER A N 1
ATOM 749 C CA . SER A 1 97 ? -18.481 14.745 2.033 1.00 47.06 97 SER A CA 1
ATOM 750 C C . SER A 1 97 ? -19.637 15.738 2.240 1.00 47.06 97 SER A C 1
ATOM 752 O O . SER A 1 97 ? -20.758 15.333 2.528 1.00 47.06 97 SER A O 1
ATOM 754 N N . ALA A 1 98 ? -19.415 17.043 2.041 1.00 47.12 98 ALA A N 1
ATOM 755 C CA . ALA A 1 98 ? -20.475 18.056 2.175 1.00 47.12 98 ALA A CA 1
ATOM 756 C C . ALA A 1 98 ? -21.027 18.600 0.836 1.00 47.12 98 ALA A C 1
ATOM 758 O O . ALA A 1 98 ? -21.939 19.419 0.834 1.00 47.12 98 ALA A O 1
ATOM 759 N N . ARG A 1 99 ? -20.517 18.161 -0.328 1.00 48.47 99 ARG A N 1
ATOM 760 C CA . ARG A 1 99 ? -20.897 18.736 -1.642 1.00 48.47 99 ARG A CA 1
ATOM 761 C C . ARG A 1 99 ? -21.942 17.961 -2.454 1.00 48.47 99 ARG A C 1
ATOM 763 O O . ARG A 1 99 ? -22.288 18.407 -3.541 1.00 48.47 99 ARG A O 1
ATOM 770 N N . ARG A 1 100 ? -22.480 16.839 -1.960 1.00 49.31 100 ARG A N 1
ATOM 771 C CA . ARG A 1 100 ? -23.475 16.036 -2.709 1.00 49.31 100 ARG A CA 1
ATOM 772 C C . ARG A 1 100 ? -24.944 16.288 -2.347 1.00 49.31 100 ARG A C 1
ATOM 774 O O . ARG A 1 100 ? -25.811 15.793 -3.056 1.00 49.31 100 ARG A O 1
ATOM 781 N N . ALA A 1 101 ? -25.240 17.086 -1.321 1.00 52.69 101 ALA A N 1
ATOM 782 C CA . ALA A 1 101 ? -26.623 17.313 -0.886 1.00 52.69 101 ALA A CA 1
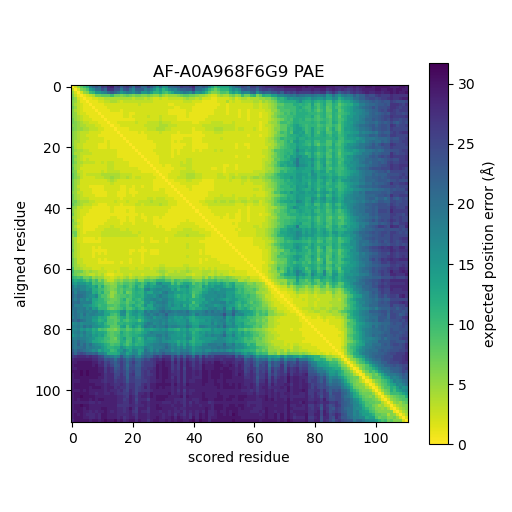ATOM 783 C C . ALA A 1 101 ? -27.329 18.503 -1.574 1.00 52.69 101 ALA A C 1
ATOM 785 O O . ALA A 1 101 ? -28.554 18.543 -1.606 1.00 52.69 101 ALA A O 1
ATOM 786 N N . THR A 1 102 ? -26.608 19.457 -2.175 1.00 57.03 102 THR A N 1
ATOM 787 C CA . THR A 1 102 ? -27.222 20.713 -2.657 1.00 57.03 102 THR A CA 1
ATOM 788 C C . THR A 1 102 ? -27.720 20.686 -4.107 1.00 57.03 102 THR A C 1
ATOM 790 O O . THR A 1 102 ? -28.548 21.520 -4.474 1.00 57.03 102 THR A O 1
ATOM 793 N N . THR A 1 103 ? -27.297 19.725 -4.936 1.00 56.56 103 THR A N 1
ATOM 794 C CA . THR A 1 103 ? -27.766 19.635 -6.337 1.00 56.56 103 THR A CA 1
ATOM 795 C C . THR A 1 103 ? -29.120 18.926 -6.459 1.00 56.56 103 THR A C 1
ATOM 797 O O . THR A 1 103 ? -29.906 19.258 -7.343 1.00 56.56 103 THR A O 1
ATOM 800 N N . ALA A 1 104 ? -29.446 18.003 -5.546 1.00 56.88 104 ALA A N 1
ATOM 801 C CA . ALA A 1 104 ? -30.692 17.233 -5.607 1.00 56.88 104 ALA A CA 1
ATOM 802 C C . ALA A 1 104 ? -31.942 18.047 -5.208 1.00 56.88 104 ALA A C 1
ATOM 804 O O . ALA A 1 104 ? -33.033 17.768 -5.696 1.00 56.88 104 ALA A O 1
ATOM 805 N N . GLN A 1 105 ? -31.800 19.091 -4.382 1.00 59.88 105 GLN A N 1
ATOM 806 C CA . GLN A 1 105 ? -32.938 19.913 -3.942 1.00 59.88 105 GLN A CA 1
ATOM 807 C C . GLN A 1 105 ? -33.368 20.988 -4.951 1.00 59.88 105 GLN A C 1
ATOM 809 O O . GLN A 1 105 ? -34.531 21.380 -4.947 1.00 59.88 105 GLN A O 1
ATOM 814 N N . ARG A 1 106 ? -32.488 21.437 -5.859 1.00 58.50 106 ARG A N 1
ATOM 815 C CA . ARG A 1 106 ? -32.867 22.442 -6.874 1.00 58.50 106 ARG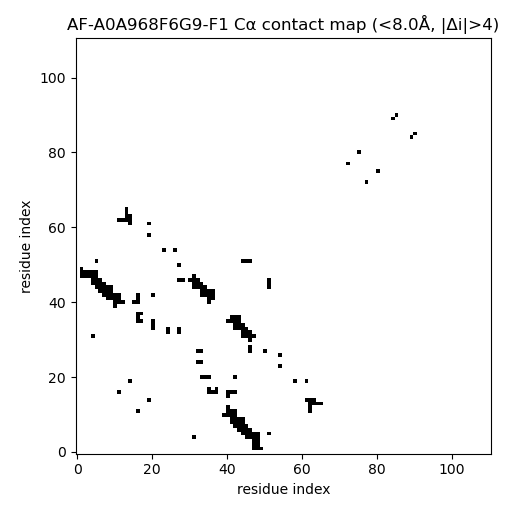 A CA 1
ATOM 816 C C . ARG A 1 106 ? -33.687 21.865 -8.030 1.00 58.50 106 ARG A C 1
ATOM 818 O O . ARG A 1 106 ? -34.490 22.587 -8.609 1.00 58.50 106 ARG A O 1
ATOM 825 N N . ALA A 1 107 ? -33.540 20.576 -8.337 1.00 59.34 107 ALA A N 1
ATOM 826 C CA . ALA A 1 107 ? -34.272 19.932 -9.431 1.00 59.34 107 ALA A CA 1
ATOM 827 C C . ALA A 1 107 ? -35.741 19.605 -9.089 1.00 59.34 107 ALA A C 1
ATOM 829 O O . ALA A 1 107 ? -36.547 19.404 -9.993 1.00 59.34 107 ALA A O 1
ATOM 830 N N . ALA A 1 108 ? -36.106 19.576 -7.803 1.00 58.66 108 ALA A N 1
ATOM 831 C CA . ALA A 1 108 ? -37.456 19.228 -7.351 1.00 58.66 108 ALA A CA 1
ATOM 832 C C . ALA A 1 108 ? -38.403 20.436 -7.189 1.00 58.66 108 ALA A C 1
ATOM 834 O O . ALA A 1 108 ? -39.591 20.239 -6.972 1.00 58.66 108 ALA A O 1
ATOM 835 N N . GLN A 1 109 ? -37.906 21.674 -7.302 1.00 62.31 109 GLN A N 1
ATOM 836 C CA . GLN A 1 109 ? -38.717 22.902 -7.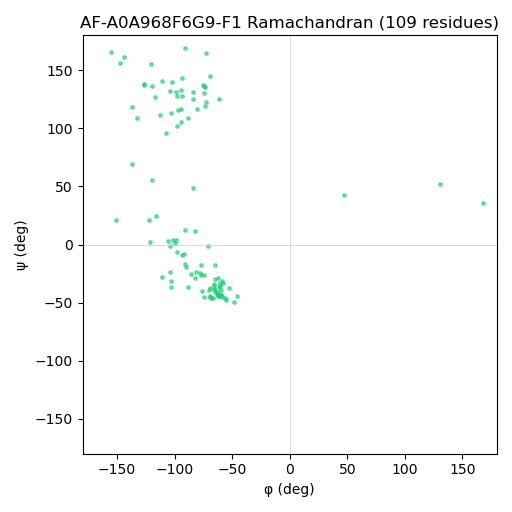183 1.00 62.31 109 GLN A CA 1
ATOM 837 C C . GLN A 1 109 ? -39.125 23.515 -8.535 1.00 62.31 109 GLN A C 1
ATOM 839 O O . GLN A 1 109 ? -39.725 24.584 -8.563 1.00 62.31 109 GLN A O 1
ATOM 844 N N . GLN A 1 110 ? -38.796 22.863 -9.655 1.00 60.75 110 GLN A N 1
ATOM 845 C CA . GLN A 1 110 ? -39.115 23.341 -11.009 1.00 60.75 110 GLN A CA 1
ATOM 846 C C . GLN A 1 110 ? -40.075 22.412 -11.770 1.00 60.75 110 GLN A C 1
ATOM 848 O O . GLN A 1 110 ? -40.072 22.395 -13.001 1.00 60.75 110 GLN A O 1
ATOM 853 N N . ARG A 1 111 ? -40.884 21.626 -11.054 1.00 50.78 111 ARG A N 1
ATOM 854 C CA . ARG A 1 111 ? -41.983 20.846 -11.633 1.00 50.78 111 ARG A CA 1
ATOM 855 C C . ARG A 1 111 ? -43.301 21.203 -10.978 1.00 50.78 111 ARG A C 1
ATOM 857 O O . ARG A 1 111 ? -43.293 21.359 -9.740 1.00 50.78 111 ARG A O 1
#

Foldseek 3Di:
DFPDKDKDKDAADADALVVLCVVCVVLADPPKDWDADRVRSMITIIHTPVSVVVSVVVSVVVRDHDDDDDDDDDPDDPVVVVVVVCVVPVPPDPPDDPPPPPPVVVVVVPD

Solvent-accessible surface area (backbone atoms only — not comparable to full-atom values): 7116 Å² total; per-residue (Å²): 139,66,83,52,70,44,78,43,81,45,72,47,87,59,47,60,32,67,62,53,48,67,70,45,55,84,74,50,52,96,91,35,49,78,44,72,43,75,94,68,28,21,36,40,36,34,30,35,54,73,59,42,57,52,50,50,56,50,48,61,71,62,48,47,80,79,84,84,79,89,80,85,74,87,88,61,58,69,69,57,53,51,52,52,50,42,66,74,67,54,80,77,76,85,86,84,83,82,80,77,71,69,68,67,62,63,68,67,75,78,115

Radius of gyration: 21.55 Å; Cα contacts (8 Å, |Δi|>4): 106; chains: 1; bounding box: 66×34×53 Å

Nearest PDB structures (foldseek):
  4ec5-assembly2_A  TM=6.917E-01  e=4.295E-05  Pseudomonas aeruginosa PAO1
  5ngi-assembly1_B  TM=6.429E-01  e=2.727E-05  Pseudomonas aeruginosa
  5ngi-assembly1_A  TM=6.405E-01  e=3.535E-05  Pseudomonas aeruginosa
  4ec5-assembly3_B  TM=6.541E-01  e=7.219E-05  Pseudomonas aeruginosa PAO1
  5mp2-assembly1_B  TM=7.079E-01  e=4.165E-04  Pseudomonas aeruginosa